Protein AF-D4LDG0-F1 (afdb_monomer)

Structure (mmCIF, N/CA/C/O backbone):
data_AF-D4LDG0-F1
#
_entry.id   AF-D4LDG0-F1
#
loop_
_atom_site.group_PDB
_atom_site.id
_atom_site.type_symbol
_atom_site.label_atom_id
_atom_site.label_alt_id
_atom_site.label_comp_id
_atom_site.label_asym_id
_atom_site.label_entity_id
_atom_site.label_seq_id
_atom_site.pdbx_PDB_ins_code
_atom_site.Cartn_x
_atom_site.Cartn_y
_atom_site.Cartn_z
_atom_site.occupancy
_atom_site.B_iso_or_equiv
_atom_site.auth_seq_id
_atom_site.auth_comp_id
_atom_site.auth_asym_id
_atom_site.auth_atom_id
_atom_site.pdbx_PDB_model_num
ATOM 1 N N . MET A 1 1 ? 34.089 -5.595 -4.137 1.00 38.84 1 MET A N 1
ATOM 2 C CA . MET A 1 1 ? 33.067 -5.352 -5.173 1.00 38.84 1 MET A CA 1
ATOM 3 C C . MET A 1 1 ? 31.774 -5.102 -4.434 1.00 38.84 1 MET A C 1
ATOM 5 O O . MET A 1 1 ? 31.425 -5.926 -3.606 1.00 38.84 1 MET A O 1
ATOM 9 N N . LEU A 1 2 ? 31.148 -3.942 -4.619 1.00 47.91 2 LEU A N 1
ATOM 10 C CA . LEU A 1 2 ? 29.803 -3.704 -4.102 1.00 47.91 2 LEU A CA 1
ATOM 11 C C . LEU A 1 2 ? 28.843 -4.268 -5.148 1.00 47.91 2 LEU A C 1
ATOM 13 O O . LEU A 1 2 ? 28.666 -3.679 -6.213 1.00 47.91 2 LEU A O 1
ATOM 17 N N . GLU A 1 3 ? 28.332 -5.465 -4.882 1.00 50.84 3 GLU A N 1
ATOM 18 C CA . GLU A 1 3 ? 27.245 -6.070 -5.641 1.00 50.84 3 GLU A CA 1
ATOM 19 C C . GLU A 1 3 ? 25.987 -5.262 -5.329 1.00 50.84 3 GLU A C 1
ATOM 21 O O . GLU A 1 3 ? 25.375 -5.405 -4.276 1.00 50.84 3 GLU A O 1
ATOM 26 N N . PHE A 1 4 ? 25.648 -4.330 -6.217 1.00 50.91 4 PHE A N 1
ATOM 27 C CA . PHE A 1 4 ? 24.349 -3.681 -6.184 1.00 50.91 4 PHE A CA 1
ATOM 28 C C . PHE A 1 4 ? 23.321 -4.751 -6.548 1.00 50.91 4 PHE A C 1
ATOM 30 O O . PHE A 1 4 ? 23.082 -5.014 -7.728 1.00 50.91 4 PHE A O 1
ATOM 37 N N . GLU A 1 5 ? 22.754 -5.406 -5.530 1.00 54.38 5 GLU A N 1
ATOM 38 C CA . GLU A 1 5 ? 21.492 -6.127 -5.659 1.00 54.38 5 GLU A CA 1
ATOM 39 C C . GLU A 1 5 ? 20.547 -5.197 -6.411 1.00 54.38 5 GLU A C 1
ATOM 41 O O . GLU A 1 5 ? 20.305 -4.070 -5.980 1.00 54.38 5 GLU A O 1
ATOM 46 N N . LYS A 1 6 ? 20.153 -5.633 -7.609 1.00 49.12 6 LYS A N 1
ATOM 47 C CA . LYS A 1 6 ? 19.427 -4.872 -8.622 1.00 49.12 6 LYS A CA 1
ATOM 48 C C . LYS A 1 6 ? 18.142 -4.334 -7.994 1.00 49.12 6 LYS A C 1
ATOM 50 O O . LYS A 1 6 ? 17.120 -5.012 -7.988 1.00 49.12 6 LYS A O 1
ATOM 55 N N . GLY A 1 7 ? 18.240 -3.154 -7.385 1.00 55.62 7 GLY A N 1
ATOM 56 C CA . GLY A 1 7 ? 17.150 -2.510 -6.677 1.00 55.62 7 GLY A CA 1
ATOM 57 C C . GLY A 1 7 ? 16.023 -2.345 -7.671 1.00 55.62 7 GLY A C 1
ATOM 58 O O . GLY A 1 7 ? 16.206 -1.683 -8.689 1.00 55.62 7 GLY A O 1
ATOM 59 N N . PHE A 1 8 ? 14.912 -3.032 -7.422 1.00 62.16 8 PHE A N 1
ATOM 60 C CA . PHE A 1 8 ? 13.742 -2.981 -8.282 1.00 62.16 8 PHE A CA 1
ATOM 61 C C . PHE A 1 8 ? 13.424 -1.516 -8.584 1.00 62.16 8 PHE A C 1
ATOM 63 O O . PHE A 1 8 ? 13.217 -0.718 -7.670 1.00 62.16 8 PHE A O 1
ATOM 70 N N . GLU A 1 9 ? 13.449 -1.152 -9.864 1.00 81.31 9 GLU A N 1
ATOM 71 C CA . GLU A 1 9 ? 13.127 0.201 -10.297 1.00 81.31 9 GLU A CA 1
ATOM 72 C C . GLU A 1 9 ? 11.649 0.460 -9.995 1.00 81.31 9 GLU A C 1
ATOM 74 O O . GLU A 1 9 ? 10.753 -0.050 -10.666 1.00 81.31 9 GLU A O 1
ATOM 79 N N . THR A 1 10 ? 11.380 1.228 -8.940 1.00 81.62 10 THR A N 1
ATOM 80 C CA . THR A 1 10 ? 10.021 1.620 -8.560 1.00 81.62 10 THR A CA 1
ATOM 81 C C . THR A 1 10 ? 9.700 3.008 -9.089 1.00 81.62 10 THR A C 1
ATOM 83 O O . THR A 1 10 ? 10.503 3.932 -8.952 1.00 81.62 10 THR A O 1
ATOM 86 N N . VAL A 1 11 ? 8.491 3.187 -9.616 1.00 89.25 11 VAL A N 1
ATOM 87 C CA . VAL A 1 11 ? 7.974 4.494 -10.037 1.00 89.25 11 VAL A CA 1
ATOM 88 C C . VAL A 1 11 ? 6.811 4.917 -9.147 1.00 89.25 11 VAL A C 1
ATOM 90 O O . VAL A 1 11 ? 5.932 4.118 -8.835 1.00 89.25 11 VAL A O 1
ATOM 93 N N . ASN A 1 12 ? 6.778 6.192 -8.758 1.00 88.94 12 ASN A N 1
ATOM 94 C CA . ASN A 1 12 ? 5.645 6.747 -8.022 1.00 88.94 12 ASN A CA 1
ATOM 95 C C . ASN A 1 12 ? 4.481 7.012 -8.984 1.00 88.94 12 ASN A C 1
ATOM 97 O O . ASN A 1 12 ? 4.644 7.678 -10.011 1.00 88.94 12 ASN A O 1
ATOM 101 N N . LYS A 1 13 ? 3.298 6.494 -8.649 1.00 86.75 13 LYS A N 1
ATOM 102 C CA . LYS A 1 13 ? 2.062 6.682 -9.416 1.00 86.75 13 LYS A CA 1
ATOM 103 C C . LYS A 1 13 ? 0.920 7.042 -8.472 1.00 86.75 13 LYS A C 1
ATOM 105 O O . LYS A 1 13 ? 0.739 6.396 -7.446 1.00 86.75 13 LYS A O 1
ATOM 110 N N . THR A 1 14 ? 0.142 8.055 -8.846 1.00 91.06 14 THR A N 1
ATOM 111 C CA . THR A 1 14 ? -1.018 8.511 -8.073 1.00 91.06 14 THR A CA 1
ATOM 112 C C . THR A 1 14 ? -2.296 7.995 -8.718 1.00 91.06 14 THR A C 1
ATOM 114 O O . THR A 1 14 ? -2.600 8.345 -9.858 1.00 91.06 14 THR A O 1
ATOM 117 N N . PHE A 1 15 ? -3.061 7.202 -7.973 1.00 87.81 15 PHE A N 1
ATOM 118 C CA . PHE A 1 15 ? -4.363 6.684 -8.390 1.00 87.81 15 PHE A CA 1
ATOM 119 C C . PHE A 1 15 ? -5.457 7.239 -7.481 1.00 87.81 15 PHE A C 1
ATOM 121 O O . PHE A 1 15 ? -5.222 7.490 -6.300 1.00 87.81 15 PHE A O 1
ATOM 128 N N . ARG A 1 16 ? -6.662 7.424 -8.025 1.00 92.81 16 ARG A N 1
ATOM 129 C CA . ARG A 1 16 ? -7.852 7.689 -7.210 1.00 92.81 16 ARG A CA 1
ATOM 130 C C . ARG A 1 16 ? -8.610 6.385 -7.036 1.00 92.81 16 ARG A C 1
ATOM 132 O O . ARG A 1 16 ? -8.962 5.757 -8.029 1.00 92.81 16 ARG A O 1
ATOM 139 N N . ILE A 1 17 ? -8.869 6.016 -5.790 1.00 90.44 17 ILE A N 1
ATOM 140 C CA . ILE A 1 17 ? -9.668 4.846 -5.427 1.00 90.44 17 ILE A CA 1
ATOM 141 C C . ILE A 1 17 ? -10.856 5.281 -4.561 1.00 90.44 17 ILE A C 1
ATOM 143 O O . ILE A 1 17 ? -10.787 6.340 -3.928 1.00 90.44 17 ILE A O 1
ATOM 147 N N . PRO A 1 18 ? -11.953 4.507 -4.535 1.00 95.75 18 PRO A N 1
ATOM 148 C CA . PRO A 1 18 ? -13.068 4.766 -3.632 1.00 95.75 18 PRO A CA 1
ATOM 149 C C . PRO A 1 18 ? -12.618 4.738 -2.166 1.00 95.75 18 PRO A C 1
ATOM 151 O O . PRO A 1 18 ? -11.781 3.917 -1.791 1.00 95.75 18 PRO A O 1
ATOM 154 N N . VAL A 1 19 ? -13.217 5.595 -1.334 1.00 94.12 19 VAL A N 1
ATOM 155 C CA . VAL A 1 19 ? -12.891 5.706 0.102 1.00 94.12 19 VAL A CA 1
ATOM 156 C C . VAL A 1 19 ? -13.064 4.370 0.824 1.00 94.12 19 VAL A C 1
ATOM 158 O O . VAL A 1 19 ? -12.217 3.990 1.619 1.00 94.12 19 VAL A O 1
ATOM 161 N N . GLU A 1 20 ? -14.115 3.623 0.490 1.00 95.12 20 GLU A N 1
ATOM 162 C CA . GLU A 1 20 ? -14.392 2.316 1.094 1.00 95.12 20 GLU A CA 1
ATOM 163 C C . GLU A 1 20 ? -13.275 1.292 0.826 1.00 95.12 20 GLU A C 1
ATOM 165 O O . GLU A 1 20 ? -12.962 0.470 1.682 1.00 95.12 20 GLU A O 1
ATOM 170 N N . ILE A 1 21 ? -12.641 1.353 -0.348 1.00 92.19 21 ILE A N 1
ATOM 171 C CA . ILE A 1 21 ? -11.525 0.467 -0.703 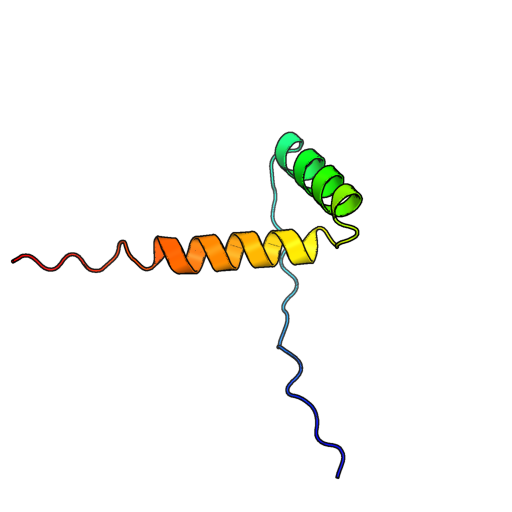1.00 92.19 21 ILE A CA 1
ATOM 172 C C . ILE A 1 21 ? -10.248 0.907 0.012 1.00 92.19 21 ILE A C 1
ATOM 174 O O . ILE A 1 21 ? -9.495 0.061 0.487 1.00 92.19 21 ILE A O 1
ATOM 178 N N . ALA A 1 22 ? -10.007 2.217 0.108 1.00 91.75 22 ALA A N 1
ATOM 179 C CA . ALA A 1 22 ? -8.867 2.750 0.848 1.00 91.75 22 ALA A CA 1
ATOM 180 C C . ALA A 1 22 ? -8.910 2.321 2.324 1.00 91.75 22 ALA A C 1
ATOM 182 O O . ALA A 1 22 ? -7.92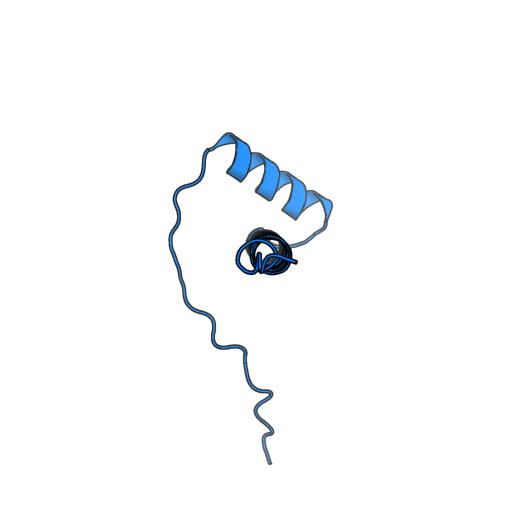8 1.773 2.819 1.00 91.75 22 ALA A O 1
ATOM 183 N N . ASP A 1 23 ? -10.067 2.465 2.975 1.00 95.12 23 ASP A N 1
ATOM 184 C CA . ASP A 1 23 ? -10.268 2.057 4.370 1.00 95.12 23 ASP A CA 1
ATOM 185 C C . ASP A 1 23 ? -10.024 0.551 4.566 1.00 95.12 23 ASP A C 1
ATOM 187 O O . ASP A 1 23 ? -9.258 0.146 5.440 1.00 95.12 23 ASP A O 1
ATOM 191 N N . GLN A 1 24 ? -10.572 -0.291 3.683 1.00 94.06 24 GLN A N 1
ATOM 192 C CA . GLN A 1 24 ? -10.333 -1.738 3.724 1.00 94.06 24 GLN A CA 1
ATOM 193 C C . GLN A 1 24 ? -8.849 -2.094 3.578 1.00 94.06 24 GLN A C 1
ATOM 195 O O . GLN A 1 24 ? -8.353 -2.974 4.287 1.00 94.06 24 GLN A O 1
ATOM 200 N N . LEU A 1 25 ? -8.122 -1.415 2.684 1.00 92.25 25 LEU A N 1
ATOM 201 C CA . LEU A 1 25 ? -6.685 -1.623 2.506 1.00 92.25 25 LEU A CA 1
ATOM 202 C C . LEU A 1 25 ? -5.888 -1.204 3.747 1.00 92.25 25 LEU A C 1
ATOM 204 O O . LEU A 1 25 ? -4.936 -1.897 4.108 1.00 92.25 25 LEU A O 1
ATOM 208 N N . GLU A 1 26 ? -6.273 -0.115 4.413 1.00 92.06 26 GLU A N 1
ATOM 209 C CA . GLU A 1 26 ? -5.649 0.331 5.664 1.00 92.06 26 GLU A CA 1
ATOM 210 C C . GLU A 1 26 ? -5.908 -0.648 6.816 1.00 92.06 26 GLU A C 1
ATOM 212 O O . GLU A 1 26 ? -4.973 -1.028 7.528 1.00 92.06 26 GLU A O 1
ATOM 217 N N . GLN A 1 27 ? -7.140 -1.142 6.959 1.00 94.56 27 GLN A N 1
ATOM 218 C CA . GLN A 1 27 ? -7.463 -2.177 7.946 1.00 94.56 27 GLN A CA 1
ATOM 219 C C . GLN A 1 27 ? -6.667 -3.464 7.696 1.00 94.56 27 GLN A C 1
ATOM 221 O O . GLN A 1 27 ? -6.144 -4.078 8.632 1.00 94.56 27 GLN A O 1
ATOM 226 N N . LEU A 1 28 ? -6.536 -3.868 6.430 1.00 93.00 28 LEU A N 1
ATOM 227 C CA . LEU A 1 28 ? -5.762 -5.040 6.033 1.00 93.00 28 LEU A CA 1
ATOM 228 C C . LEU A 1 28 ? -4.267 -4.840 6.323 1.00 93.00 28 LEU A C 1
ATOM 230 O O . LEU A 1 28 ? -3.621 -5.725 6.883 1.00 93.00 28 LEU A O 1
ATOM 234 N N . ALA A 1 29 ? -3.730 -3.660 6.012 1.00 93.12 29 ALA 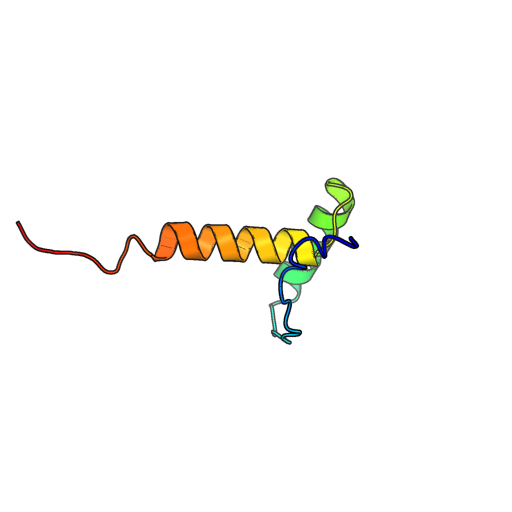A N 1
ATOM 235 C CA . ALA A 1 29 ? -2.355 -3.284 6.325 1.00 93.12 29 ALA A CA 1
ATOM 236 C C . ALA A 1 29 ? -2.072 -3.395 7.830 1.00 93.12 29 ALA A C 1
ATOM 238 O O . ALA A 1 29 ? -1.101 -4.048 8.228 1.00 93.12 29 ALA A O 1
ATOM 239 N N . GLY A 1 30 ? -2.968 -2.851 8.660 1.00 92.56 30 GLY A N 1
ATOM 240 C CA . GLY A 1 30 ? -2.890 -2.952 10.117 1.00 92.56 30 GLY A CA 1
ATOM 241 C C . GLY A 1 30 ? -2.956 -4.397 10.616 1.00 92.56 30 GLY A C 1
ATOM 242 O O . GLY A 1 30 ? -2.119 -4.814 11.415 1.00 92.56 30 GLY A O 1
ATOM 243 N N 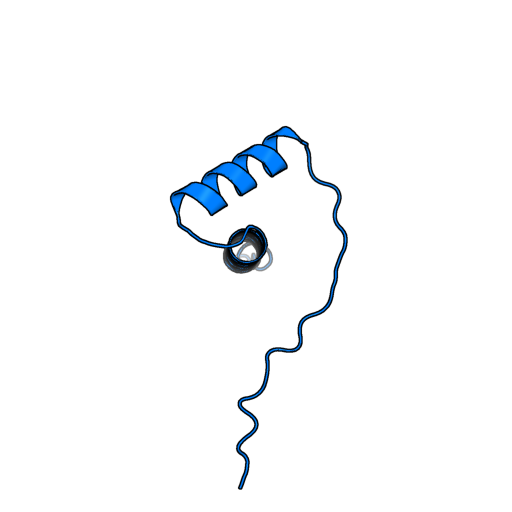. LYS A 1 31 ? -3.896 -5.196 10.096 1.00 94.19 31 LYS A N 1
ATOM 244 C CA . LYS A 1 31 ? -4.084 -6.599 10.500 1.00 94.19 31 LYS A CA 1
ATOM 245 C C . LYS A 1 31 ? -2.869 -7.480 10.204 1.00 94.19 31 LYS A C 1
ATOM 247 O O . LYS A 1 31 ? -2.539 -8.347 11.009 1.00 94.19 31 LYS A O 1
ATOM 252 N N . TYR A 1 32 ? -2.225 -7.282 9.057 1.00 89.75 32 TYR A N 1
ATOM 253 C CA . TYR A 1 32 ? -1.095 -8.105 8.612 1.00 89.75 32 TYR A CA 1
ATOM 254 C C . TYR A 1 32 ? 0.271 -7.455 8.874 1.00 89.75 32 TYR A C 1
ATOM 256 O O . TYR A 1 32 ? 1.280 -7.948 8.372 1.00 89.75 32 TYR A O 1
ATOM 264 N N . ASN A 1 33 ? 0.313 -6.359 9.647 1.00 91.50 33 ASN A N 1
ATOM 265 C CA . ASN A 1 33 ? 1.524 -5.593 9.957 1.00 91.50 33 ASN A CA 1
ATOM 266 C C . ASN A 1 33 ? 2.363 -5.296 8.691 1.00 91.50 33 ASN A C 1
ATOM 268 O O . ASN A 1 33 ? 3.588 -5.451 8.663 1.00 91.50 33 ASN A O 1
ATOM 272 N N . THR A 1 34 ? 1.680 -4.917 7.612 1.00 91.56 34 THR A N 1
ATOM 273 C CA . THR A 1 34 ? 2.268 -4.662 6.292 1.00 91.56 34 THR A CA 1
ATOM 274 C C . THR A 1 34 ? 1.883 -3.269 5.806 1.00 91.56 34 THR A C 1
ATOM 276 O O . THR A 1 34 ? 1.048 -2.602 6.407 1.00 91.56 34 THR A O 1
ATOM 279 N N . SER A 1 35 ? 2.494 -2.798 4.722 1.00 91.56 35 SER A N 1
ATOM 280 C CA . SER A 1 35 ? 2.129 -1.510 4.134 1.00 91.56 35 SER A CA 1
ATOM 281 C C . SER A 1 35 ? 1.004 -1.661 3.115 1.00 91.56 35 SER A C 1
ATOM 283 O O . SER A 1 35 ? 0.943 -2.647 2.376 1.00 91.56 35 SER A O 1
ATOM 285 N N . VAL A 1 36 ? 0.164 -0.627 3.008 1.00 90.94 36 VAL A N 1
ATOM 286 C CA . VAL A 1 36 ? -0.838 -0.516 1.935 1.00 90.94 36 VAL A CA 1
ATOM 287 C C . VAL A 1 36 ? -0.173 -0.684 0.567 1.00 90.94 36 VAL A C 1
ATOM 289 O O . VAL A 1 36 ? -0.688 -1.401 -0.280 1.00 90.94 36 VAL A O 1
ATOM 292 N N . ASN A 1 37 ? 1.028 -0.128 0.376 1.00 90.88 37 ASN A N 1
ATOM 293 C CA . ASN A 1 37 ? 1.790 -0.291 -0.861 1.00 90.88 37 ASN A CA 1
ATOM 294 C C . ASN A 1 37 ? 2.098 -1.763 -1.193 1.00 90.88 37 ASN A C 1
ATOM 296 O O . ASN A 1 37 ? 1.920 -2.175 -2.333 1.00 90.88 37 ASN A O 1
ATOM 300 N N . LYS A 1 38 ? 2.517 -2.578 -0.212 1.00 90.25 38 LYS A N 1
ATOM 301 C CA . LYS A 1 38 ? 2.756 -4.016 -0.435 1.00 90.25 38 LYS A CA 1
ATOM 302 C C . LYS A 1 38 ? 1.480 -4.751 -0.834 1.00 90.25 38 LYS A C 1
ATOM 304 O O . LYS A 1 38 ? 1.529 -5.629 -1.688 1.00 90.25 38 LYS A O 1
ATOM 309 N N . ILE A 1 39 ? 0.353 -4.402 -0.220 1.00 92.19 39 ILE A N 1
ATOM 310 C CA . ILE A 1 39 ? -0.944 -4.988 -0.571 1.00 92.19 39 ILE A CA 1
ATOM 311 C C . ILE A 1 39 ? -1.320 -4.593 -1.999 1.00 92.19 39 ILE A C 1
ATOM 313 O O . ILE A 1 39 ? -1.656 -5.462 -2.792 1.00 92.19 39 ILE A O 1
ATOM 317 N N . VAL A 1 40 ? -1.191 -3.310 -2.348 1.00 91.75 40 VAL A N 1
ATOM 318 C CA . VAL A 1 40 ? -1.480 -2.804 -3.696 1.00 91.75 40 VAL A CA 1
ATOM 319 C C . VAL A 1 40 ? -0.620 -3.505 -4.746 1.00 91.75 40 VAL A C 1
ATOM 321 O O . VAL A 1 40 ? -1.160 -3.939 -5.757 1.00 91.75 40 VAL A O 1
ATOM 324 N N . ILE A 1 41 ? 0.683 -3.678 -4.503 1.00 90.06 41 ILE A N 1
ATOM 325 C CA . ILE A 1 41 ? 1.568 -4.420 -5.414 1.00 90.06 41 ILE A CA 1
ATOM 326 C C . ILE A 1 41 ? 1.062 -5.853 -5.605 1.00 90.06 41 ILE A C 1
ATOM 328 O O . ILE A 1 41 ? 0.863 -6.258 -6.743 1.00 90.06 41 ILE A O 1
ATOM 332 N N . GLN A 1 42 ? 0.753 -6.579 -4.528 1.00 89.06 42 GLN A N 1
ATOM 333 C CA . GLN A 1 4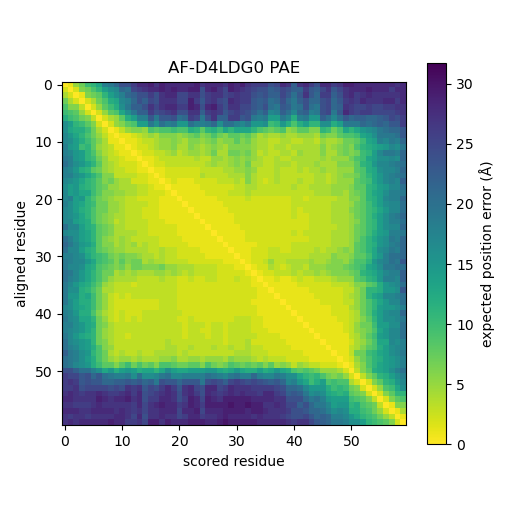2 ? 0.234 -7.947 -4.644 1.00 89.06 42 GLN A CA 1
ATOM 334 C C . GLN A 1 42 ? -1.106 -8.017 -5.384 1.00 89.06 42 GLN A C 1
ATOM 336 O O . GLN A 1 42 ? -1.313 -8.918 -6.192 1.00 89.06 42 GLN A O 1
ATOM 341 N N . CYS A 1 43 ? -2.014 -7.068 -5.143 1.00 89.75 43 CYS A N 1
ATOM 342 C CA . CYS A 1 43 ? -3.271 -6.983 -5.884 1.00 89.75 43 CYS A CA 1
ATOM 343 C C . CYS A 1 43 ? -3.021 -6.764 -7.382 1.00 89.75 43 CYS A C 1
ATOM 345 O O . CYS A 1 43 ? -3.686 -7.389 -8.206 1.00 89.75 43 CYS A O 1
ATOM 347 N N . LEU A 1 44 ? -2.063 -5.901 -7.736 1.00 90.00 44 LEU A N 1
ATOM 348 C CA . LEU A 1 44 ? -1.685 -5.640 -9.124 1.00 90.00 44 LEU A CA 1
ATOM 349 C C . LEU A 1 44 ? -1.006 -6.854 -9.765 1.00 90.00 44 LEU A C 1
ATOM 351 O O . LEU A 1 44 ? -1.361 -7.209 -10.883 1.00 90.00 44 LEU A O 1
ATOM 355 N N . GLU A 1 45 ? -0.080 -7.5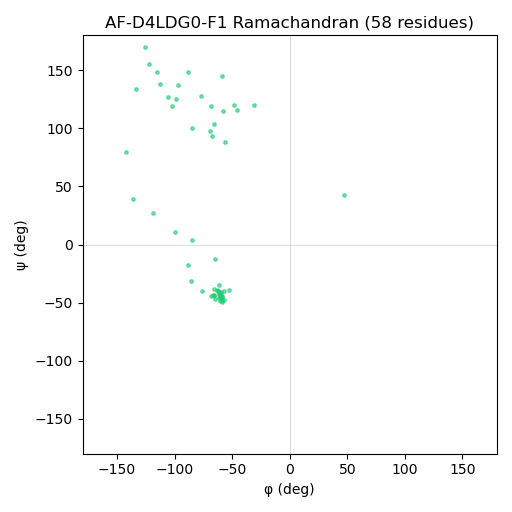15 -9.072 1.00 89.81 45 GLU A N 1
ATOM 356 C CA . GLU A 1 45 ? 0.579 -8.735 -9.554 1.00 89.81 45 GLU A CA 1
ATOM 357 C C . GLU A 1 45 ? -0.434 -9.854 -9.792 1.00 89.81 45 GLU A C 1
ATOM 359 O O . GLU A 1 45 ? -0.428 -10.474 -10.854 1.00 89.81 45 GLU A O 1
ATOM 364 N N . TYR A 1 46 ? -1.356 -10.057 -8.849 1.00 89.94 46 TYR A N 1
ATOM 365 C CA . TYR A 1 46 ? -2.442 -11.020 -8.987 1.00 89.94 46 TYR A CA 1
ATOM 366 C C . TYR A 1 46 ? -3.339 -10.682 -10.181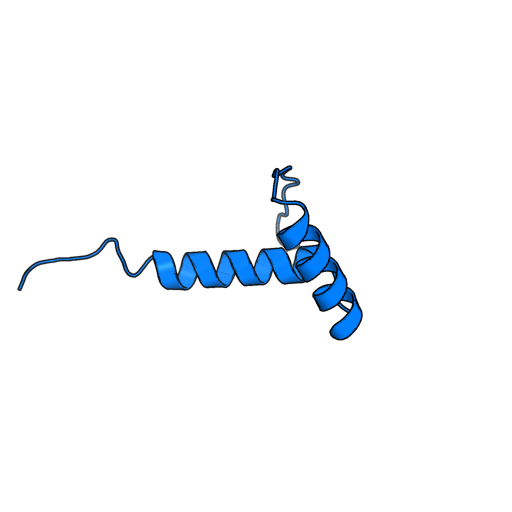 1.00 89.94 46 TYR A C 1
ATOM 368 O O . TYR A 1 46 ? -3.608 -11.537 -11.025 1.00 89.94 46 TYR A O 1
ATOM 376 N N . ALA A 1 47 ? -3.771 -9.423 -10.291 1.00 89.62 47 ALA A N 1
ATOM 377 C CA . ALA A 1 47 ? -4.601 -8.981 -11.402 1.00 89.62 47 ALA A CA 1
ATOM 378 C C . ALA A 1 47 ? -3.887 -9.177 -12.745 1.00 89.62 47 ALA A C 1
ATOM 380 O O . ALA A 1 47 ? -4.506 -9.671 -13.679 1.00 89.62 47 ALA A O 1
ATOM 381 N N . LEU A 1 48 ? -2.598 -8.848 -12.852 1.00 88.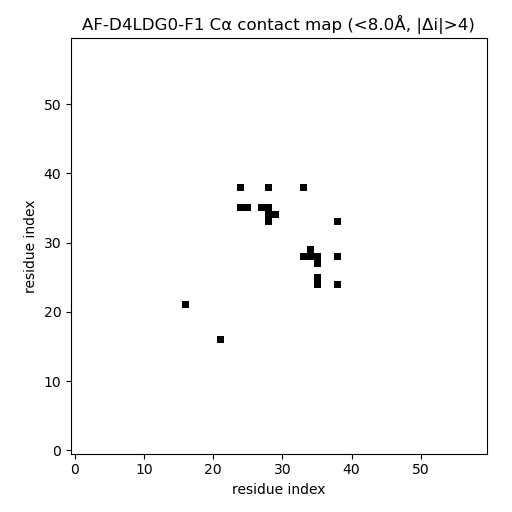38 48 LEU A N 1
ATOM 382 C CA . LEU A 1 48 ? -1.815 -9.027 -14.077 1.00 88.38 48 LEU A CA 1
ATOM 383 C C . LEU A 1 48 ? -1.633 -10.506 -14.434 1.00 88.38 48 LEU A C 1
ATOM 385 O O . LEU A 1 48 ? -1.829 -10.864 -15.594 1.00 88.38 48 LEU A O 1
ATOM 389 N N . ALA A 1 49 ? -1.319 -11.356 -13.454 1.00 88.88 49 ALA A N 1
ATOM 390 C CA . ALA A 1 49 ? -1.157 -12.793 -13.658 1.00 88.88 49 ALA A CA 1
ATOM 391 C C . ALA A 1 49 ? -2.452 -13.446 -14.166 1.00 88.88 49 ALA A C 1
ATOM 393 O O . ALA A 1 49 ? -2.411 -14.206 -15.126 1.00 88.88 49 ALA A O 1
ATOM 394 N N . HIS A 1 50 ? -3.598 -13.083 -13.582 1.00 84.62 50 HIS A N 1
ATOM 395 C CA . HIS A 1 50 ? -4.898 -13.663 -13.932 1.00 84.62 50 HIS A CA 1
ATOM 396 C C . HIS A 1 50 ? -5.625 -12.952 -15.089 1.00 84.62 50 HIS A C 1
ATOM 398 O O . HIS A 1 50 ? -6.532 -13.523 -15.689 1.00 84.62 50 HIS A O 1
ATOM 404 N N . THR A 1 51 ? -5.247 -11.718 -15.440 1.00 68.88 51 THR A N 1
ATOM 405 C CA . THR A 1 51 ? -5.810 -10.994 -16.601 1.00 68.88 51 THR A CA 1
ATOM 406 C C . THR A 1 51 ? -5.076 -11.349 -17.894 1.00 68.88 51 THR A C 1
ATOM 408 O O . THR A 1 51 ? -5.696 -11.388 -18.957 1.00 68.88 51 THR A O 1
ATOM 411 N N . ALA A 1 52 ? -3.776 -11.661 -17.826 1.00 59.25 52 ALA A N 1
ATOM 412 C CA . ALA A 1 52 ? -2.994 -12.071 -18.996 1.00 59.25 52 ALA A CA 1
ATOM 413 C C . ALA A 1 52 ? -3.453 -13.415 -19.606 1.00 59.25 52 ALA A C 1
ATOM 415 O O . ALA A 1 52 ? -3.111 -13.716 -20.748 1.00 59.25 52 ALA A O 1
ATOM 416 N N . GLU A 1 53 ? -4.294 -14.180 -18.904 1.00 57.06 53 GLU A N 1
ATOM 417 C CA . GLU A 1 53 ? -4.909 -15.422 -19.394 1.00 57.06 53 GLU A CA 1
ATOM 418 C C . GLU A 1 53 ? -6.198 -15.193 -20.219 1.00 57.06 53 GLU A C 1
ATOM 420 O O . GLU A 1 53 ? -6.830 -16.152 -20.652 1.00 57.06 53 GLU A O 1
ATOM 425 N N . ASN A 1 54 ? -6.600 -13.941 -20.493 1.00 51.78 54 ASN A N 1
ATOM 426 C CA . ASN A 1 54 ? -7.780 -13.618 -21.319 1.00 51.78 54 ASN A CA 1
ATOM 427 C C . ASN A 1 54 ? -7.467 -12.808 -22.596 1.00 51.78 54 ASN A C 1
ATOM 429 O O . ASN A 1 54 ? -8.309 -12.078 -23.115 1.00 51.78 54 ASN A O 1
ATOM 433 N N . THR A 1 55 ? -6.260 -12.933 -23.158 1.00 49.66 55 THR A N 1
ATOM 434 C CA . THR A 1 55 ? -5.983 -12.485 -24.546 1.00 49.66 55 THR A CA 1
ATOM 435 C C . THR A 1 55 ? -5.157 -13.500 -25.337 1.00 49.66 55 THR A C 1
ATOM 437 O O . THR A 1 55 ? -4.313 -13.148 -26.148 1.00 49.66 55 THR A O 1
ATOM 440 N N . THR A 1 56 ? -5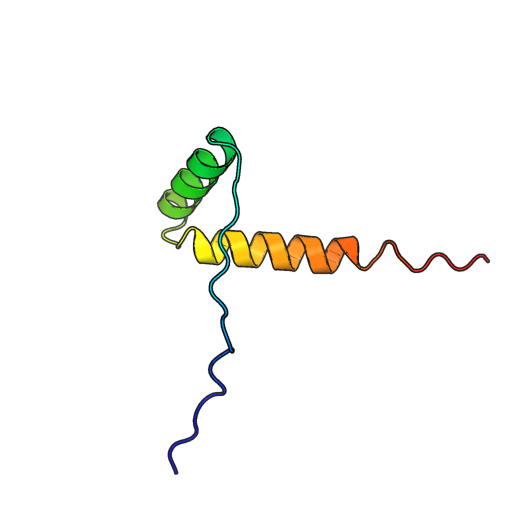.439 -14.787 -25.145 1.00 47.12 56 THR A N 1
ATOM 441 C CA . THR A 1 56 ? -5.281 -15.787 -26.209 1.00 47.12 56 THR A CA 1
ATOM 442 C C . THR A 1 56 ? -6.429 -16.789 -26.115 1.00 47.12 56 THR A C 1
ATOM 444 O O . THR A 1 56 ? -6.290 -17.898 -25.620 1.00 47.12 56 THR A O 1
ATOM 447 N N . GLN A 1 57 ? -7.590 -16.392 -26.637 1.00 51.66 57 GLN A N 1
ATOM 448 C CA . GLN A 1 57 ? -8.305 -17.338 -27.484 1.00 51.66 57 GLN A CA 1
ATOM 449 C C . GLN A 1 57 ? -7.456 -17.496 -28.753 1.00 51.66 57 GLN A C 1
ATOM 451 O O . GLN A 1 57 ? -7.227 -16.511 -29.458 1.00 51.66 57 GLN A O 1
ATOM 456 N N . PRO A 1 58 ? -6.982 -18.705 -29.050 1.00 46.06 58 PRO A N 1
ATOM 457 C CA . PRO A 1 58 ? -7.168 -19.249 -30.373 1.00 46.06 58 PRO A CA 1
ATOM 458 C C . PRO A 1 58 ? -8.239 -20.333 -30.277 1.00 46.06 58 PRO A C 1
ATOM 460 O O . PRO A 1 58 ? -8.167 -21.232 -29.441 1.00 46.06 58 PRO A O 1
ATOM 463 N N . GLU A 1 59 ? -9.251 -20.202 -31.135 1.00 50.31 59 GLU A N 1
ATOM 464 C CA . GLU A 1 59 ? -9.932 -21.347 -31.741 1.00 50.31 59 GLU A CA 1
ATOM 465 C C . GLU A 1 59 ? -8.950 -22.515 -31.912 1.00 50.31 59 GLU A C 1
ATOM 467 O O . GLU A 1 59 ? -7.924 -22.338 -32.572 1.00 50.31 59 GLU A O 1
ATOM 472 N N . VAL A 1 60 ? -9.226 -23.661 -31.284 1.00 46.06 60 VAL A N 1
ATOM 473 C CA . VAL A 1 60 ? -9.663 -24.929 -31.915 1.00 46.06 60 VAL A CA 1
ATOM 474 C C . VAL A 1 60 ? -9.957 -25.990 -30.856 1.00 46.06 60 VAL A C 1
ATOM 476 O O . VAL A 1 60 ? -9.193 -26.087 -29.871 1.00 46.06 60 VAL A O 1
#

Sequence (60 aa):
MLEFEKGFETVNKTFRIPVEIADQLEQLAGKYNTSVNKIVIQCLEYALAHTAENTTQPEV

Organism: Ruminococcus champanellensis (strain DSM 18848 / JCM 17042 / KCTC 15320 / 18P13) (NCBI:txid213810)

Secondary structure (DSSP, 8-state):
------------------HHHHHHHHHHHHHTT--HHHHHHHHHHHHHHHHGGGS-----

pLDDT: mean 79.13, std 18.25, range [38.84, 95.75]

Nearest PDB structures (foldseek):
  5zkt-assembly1_A  TM=6.261E-01  e=1.785E+00  Oryza sativa Japonica Group
  7vp2-assembly1_B  TM=6.271E-01  e=2.446E+00  Arabidopsis thaliana

Solvent-accessible surface area (backbone atoms only — not comparable to full-atom values): 4035 Å² total; per-residue (Å²): 134,87,79,72,72,80,70,78,89,80,79,96,79,91,80,91,74,60,69,72,57,52,52,52,42,49,54,49,16,64,75,67,78,47,52,51,66,59,53,51,48,52,53,48,52,51,48,50,63,65,52,66,72,75,78,68,84,70,93,128

Foldseek 3Di:
DPPPPPPPDDDDDDDDDDPVVVVVLVVVCVVVVHDSVVVVVVVVVVCCVVVVVPPDDDDD

InterPro domains:
  IPR010985 Ribbon-helix-helix [SSF47598] (14-51)
  IPR013321 Arc-type ribbon-helix-helix [G3DSA:1.10.1220.10] (9-60)

Mean predicted aligned error: 10.3 Å

Radius of gyration: 16.75 Å; Cα contacts (8 Å, |Δi|>4): 11; chains: 1; bounding box: 48×33×42 Å